Protein AF-A0A3C0ZEY5-F1 (afdb_monomer)

Structure (mmCIF, N/CA/C/O backbone):
data_AF-A0A3C0ZEY5-F1
#
_entry.id   AF-A0A3C0ZEY5-F1
#
loop_
_atom_site.group_PDB
_atom_site.id
_atom_site.type_symbol
_atom_site.label_atom_id
_atom_site.label_alt_id
_atom_site.label_comp_id
_atom_site.label_asym_id
_atom_site.label_entity_id
_atom_site.label_seq_id
_atom_site.pdbx_PDB_ins_code
_atom_site.Cartn_x
_atom_site.Cartn_y
_atom_site.Cartn_z
_atom_site.occupancy
_atom_site.B_iso_or_equiv
_atom_site.auth_seq_id
_atom_site.auth_comp_id
_atom_site.auth_asym_id
_atom_site.auth_atom_id
_atom_site.pdbx_PDB_model_num
ATOM 1 N N . PRO A 1 1 ? 12.494 0.127 -16.668 1.00 53.09 1 PRO A N 1
ATOM 2 C CA . PRO A 1 1 ? 13.917 -0.065 -16.292 1.00 53.09 1 PRO A CA 1
ATOM 3 C C . PRO A 1 1 ? 14.146 -1.537 -15.921 1.00 53.09 1 PRO A C 1
ATOM 5 O O . PRO A 1 1 ? 13.157 -2.229 -15.686 1.00 53.09 1 PRO A O 1
ATOM 8 N N . PRO A 1 2 ? 15.383 -2.062 -15.876 1.00 63.56 2 PRO A N 1
ATOM 9 C CA . PRO A 1 2 ? 15.602 -3.355 -15.232 1.00 63.56 2 PRO A CA 1
ATOM 10 C C . PRO A 1 2 ? 15.199 -3.274 -13.747 1.00 63.56 2 PRO A C 1
ATOM 12 O O . PRO A 1 2 ? 15.226 -2.191 -13.158 1.00 63.56 2 PRO A O 1
ATOM 15 N N . ALA A 1 3 ? 14.806 -4.405 -13.155 1.00 68.56 3 ALA A N 1
ATOM 16 C CA . ALA A 1 3 ? 14.602 -4.508 -11.708 1.00 68.56 3 ALA A CA 1
ATOM 17 C C . ALA A 1 3 ? 15.863 -4.053 -10.953 1.00 68.56 3 ALA A C 1
ATOM 19 O O . ALA A 1 3 ? 16.978 -4.216 -11.462 1.00 68.56 3 ALA A O 1
ATOM 20 N N . LEU A 1 4 ? 15.698 -3.497 -9.749 1.00 69.12 4 LEU A N 1
ATOM 21 C CA . LEU A 1 4 ? 16.849 -3.095 -8.940 1.00 69.12 4 LEU A CA 1
ATOM 22 C C . LEU A 1 4 ? 17.756 -4.304 -8.638 1.00 69.12 4 LEU A C 1
ATOM 24 O O . LEU A 1 4 ? 17.238 -5.411 -8.439 1.00 69.12 4 LEU A O 1
ATOM 28 N N . PRO A 1 5 ? 19.092 -4.113 -8.577 1.00 72.31 5 PRO A N 1
ATOM 29 C CA . PRO A 1 5 ? 20.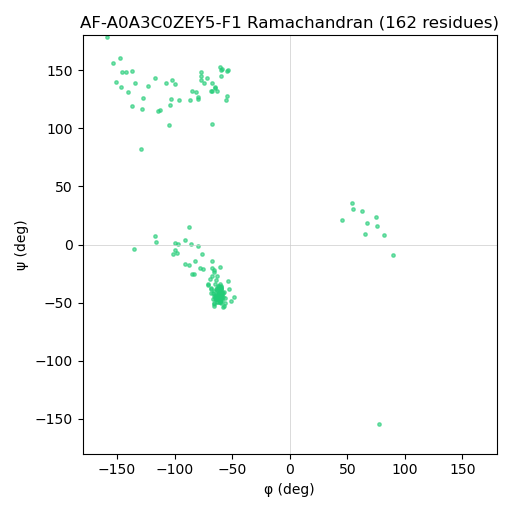018 -5.145 -8.115 1.00 72.31 5 PRO A CA 1
ATOM 30 C C . PRO A 1 5 ? 19.612 -5.674 -6.737 1.00 72.31 5 PRO A C 1
ATOM 32 O O . PRO A 1 5 ? 19.090 -4.905 -5.934 1.00 72.31 5 PRO A O 1
ATOM 35 N N . ALA A 1 6 ? 19.908 -6.944 -6.435 1.00 72.62 6 ALA A N 1
ATOM 36 C CA . ALA A 1 6 ? 19.476 -7.612 -5.199 1.00 72.62 6 ALA A CA 1
ATOM 37 C C . ALA A 1 6 ? 19.737 -6.781 -3.928 1.00 72.62 6 ALA A C 1
ATOM 39 O O . ALA A 1 6 ? 18.827 -6.586 -3.135 1.00 72.62 6 ALA A O 1
ATOM 40 N N . ALA A 1 7 ? 20.928 -6.182 -3.809 1.00 70.69 7 ALA A N 1
ATOM 41 C CA . ALA A 1 7 ? 21.314 -5.357 -2.660 1.00 70.69 7 ALA A CA 1
ATOM 42 C C . ALA A 1 7 ? 20.424 -4.116 -2.421 1.00 70.69 7 ALA A C 1
ATOM 44 O O . ALA A 1 7 ? 20.446 -3.546 -1.332 1.00 70.69 7 ALA A O 1
ATOM 45 N N . LEU A 1 8 ? 19.670 -3.675 -3.431 1.00 72.12 8 LEU A N 1
ATOM 46 C CA . LEU A 1 8 ? 18.767 -2.523 -3.384 1.00 72.12 8 LEU A CA 1
ATOM 47 C C . LEU A 1 8 ? 17.298 -2.918 -3.602 1.00 72.12 8 LEU A C 1
ATOM 49 O O . LEU A 1 8 ? 16.461 -2.033 -3.747 1.00 72.12 8 LEU A O 1
ATOM 53 N N . ASN A 1 9 ? 16.987 -4.215 -3.661 1.00 79.38 9 ASN A N 1
ATOM 54 C CA . ASN A 1 9 ? 15.664 -4.725 -4.001 1.00 79.38 9 ASN A CA 1
ATOM 55 C C . ASN A 1 9 ? 14.959 -5.232 -2.735 1.00 79.38 9 ASN A C 1
ATOM 57 O O . ASN A 1 9 ? 15.263 -6.312 -2.222 1.00 79.38 9 ASN A O 1
ATOM 61 N N . GLY A 1 10 ? 14.023 -4.437 -2.219 1.00 83.19 10 GLY A N 1
ATOM 62 C CA . GLY A 1 10 ? 13.271 -4.742 -1.005 1.00 83.19 10 GLY A CA 1
ATOM 63 C C . GLY A 1 10 ? 12.477 -6.042 -1.113 1.00 83.19 10 GLY A C 1
ATOM 64 O O . GLY A 1 10 ? 12.462 -6.816 -0.158 1.00 83.19 10 GLY A O 1
ATOM 65 N N . LEU A 1 11 ? 11.899 -6.337 -2.282 1.00 86.50 11 LEU A N 1
ATOM 66 C CA . LEU A 1 11 ? 11.182 -7.597 -2.515 1.00 86.50 11 LEU A CA 1
ATOM 67 C C . LEU A 1 11 ? 12.088 -8.835 -2.454 1.00 86.50 11 LEU A C 1
ATOM 69 O O . LEU A 1 11 ? 11.635 -9.880 -1.989 1.00 86.50 11 LEU A O 1
ATOM 73 N N . VAL A 1 12 ? 13.352 -8.737 -2.884 1.00 88.19 12 VAL A N 1
ATOM 74 C CA . VAL A 1 12 ? 14.318 -9.846 -2.757 1.00 88.19 12 VAL A CA 1
ATOM 75 C C . VAL A 1 12 ? 14.612 -10.120 -1.286 1.00 88.19 12 VAL A C 1
ATOM 77 O O . VAL A 1 12 ? 14.450 -11.252 -0.838 1.00 88.19 12 VAL A O 1
ATOM 80 N N . HIS A 1 13 ? 14.958 -9.088 -0.513 1.00 88.50 13 HIS A N 1
ATOM 81 C CA . HIS A 1 13 ? 15.218 -9.243 0.921 1.00 88.50 13 HIS A CA 1
ATOM 82 C C . HIS A 1 13 ? 13.975 -9.718 1.691 1.00 88.50 13 HIS A C 1
ATOM 84 O O . HIS A 1 13 ? 14.084 -10.501 2.635 1.00 88.50 13 HIS A O 1
ATOM 90 N N . LEU A 1 14 ? 12.782 -9.270 1.285 1.00 91.19 14 LEU A N 1
ATOM 91 C CA . LEU A 1 14 ? 11.518 -9.723 1.859 1.00 91.19 14 LEU A CA 1
ATOM 92 C C . LEU A 1 14 ? 11.287 -11.216 1.601 1.00 91.19 14 LEU A C 1
ATOM 94 O O . LEU A 1 14 ? 10.895 -11.939 2.515 1.00 91.19 14 LEU A O 1
ATOM 98 N N . ASP A 1 15 ? 11.535 -11.689 0.379 1.00 93.12 15 ASP A N 1
ATOM 99 C CA . ASP A 1 15 ? 11.382 -13.104 0.041 1.00 93.12 15 ASP A CA 1
ATOM 100 C C . ASP A 1 15 ? 12.431 -13.978 0.744 1.00 93.12 15 ASP A C 1
ATOM 102 O O . ASP A 1 15 ? 12.099 -15.052 1.237 1.00 93.12 15 ASP A O 1
ATOM 106 N N . GLU A 1 16 ? 13.673 -13.504 0.876 1.00 91.69 16 GLU A N 1
ATOM 107 C CA . GLU A 1 16 ? 14.716 -14.177 1.662 1.00 91.69 16 GLU A CA 1
ATOM 108 C C . GLU A 1 16 ? 14.318 -14.320 3.135 1.00 91.69 16 GLU A C 1
ATOM 110 O O . GLU A 1 16 ? 14.418 -15.415 3.698 1.00 91.69 16 GLU A O 1
ATOM 115 N N . ALA A 1 17 ? 13.797 -13.249 3.744 1.00 90.38 17 ALA A N 1
ATOM 116 C CA . ALA A 1 17 ? 13.270 -13.287 5.106 1.00 90.38 17 ALA A CA 1
ATOM 117 C C . ALA A 1 17 ? 12.107 -14.284 5.236 1.00 90.38 17 ALA A C 1
ATOM 119 O O . ALA A 1 17 ? 11.980 -14.957 6.255 1.00 90.38 17 ALA A O 1
ATOM 120 N N . LEU A 1 18 ? 11.296 -14.424 4.184 1.00 92.38 18 LEU A N 1
ATOM 121 C CA . LEU A 1 18 ? 10.199 -15.389 4.074 1.00 92.38 18 LEU A CA 1
ATOM 122 C C . LEU A 1 18 ? 10.634 -16.758 3.526 1.00 92.38 18 LEU A C 1
ATOM 124 O O . LEU A 1 18 ? 9.780 -17.555 3.134 1.00 92.38 18 LEU A O 1
ATOM 128 N N . HIS A 1 19 ? 11.935 -17.054 3.491 1.00 91.81 19 HIS A N 1
ATOM 129 C CA . HIS A 1 19 ? 12.489 -18.335 3.042 1.00 91.81 19 HIS A CA 1
ATOM 130 C C . HIS A 1 19 ? 12.034 -18.765 1.632 1.00 91.81 19 HIS A C 1
ATOM 132 O O . HIS A 1 19 ? 11.828 -19.949 1.372 1.00 91.81 19 HIS A O 1
ATOM 138 N N . GLY A 1 20 ? 11.870 -17.811 0.711 1.00 93.75 20 GLY A N 1
ATOM 139 C CA . GLY A 1 20 ? 11.480 -18.058 -0.681 1.00 93.75 20 GLY A CA 1
ATOM 140 C C . GLY A 1 20 ? 9.976 -18.258 -0.906 1.00 93.75 20 GLY A C 1
ATOM 141 O O . GLY A 1 20 ? 9.563 -18.626 -2.011 1.00 93.75 20 GLY A O 1
ATOM 142 N N . THR A 1 21 ? 9.148 -18.033 0.120 1.00 93.94 21 THR A N 1
ATOM 143 C CA . THR A 1 21 ? 7.695 -18.260 0.060 1.00 93.94 21 THR A CA 1
ATOM 144 C C . THR A 1 21 ? 7.010 -17.415 -1.021 1.00 93.94 21 THR A C 1
ATOM 146 O O . THR A 1 21 ? 6.106 -17.908 -1.696 1.00 93.94 21 THR A O 1
ATOM 149 N N . LEU A 1 22 ? 7.417 -16.157 -1.235 1.00 93.81 22 LEU A N 1
ATOM 150 C CA . LEU A 1 22 ? 6.814 -15.306 -2.270 1.00 93.81 22 LEU A CA 1
ATOM 151 C C . LEU A 1 22 ? 7.129 -15.850 -3.663 1.00 93.81 22 LEU A C 1
ATOM 153 O O . LEU A 1 22 ? 6.247 -15.927 -4.525 1.00 93.81 22 LEU A O 1
ATOM 157 N N . THR A 1 23 ? 8.373 -16.288 -3.874 1.00 94.00 23 THR A N 1
ATOM 158 C CA . THR A 1 23 ? 8.770 -16.964 -5.112 1.00 94.00 23 THR A CA 1
ATOM 159 C C . THR A 1 23 ? 7.975 -18.252 -5.329 1.00 94.00 23 THR A C 1
ATOM 161 O O . THR A 1 23 ? 7.532 -18.507 -6.452 1.00 94.00 23 THR A O 1
ATOM 164 N N . GLU A 1 24 ? 7.763 -19.063 -4.291 1.00 95.62 24 GLU A N 1
ATOM 165 C CA . GLU A 1 24 ? 6.993 -20.307 -4.386 1.00 95.62 24 GLU A CA 1
ATOM 166 C C . GLU A 1 24 ? 5.516 -20.053 -4.716 1.00 95.62 24 GLU A C 1
ATOM 168 O O . GLU A 1 24 ? 4.979 -20.657 -5.650 1.00 95.62 24 GLU A O 1
ATOM 173 N N . ILE A 1 25 ? 4.871 -19.111 -4.024 1.00 95.56 25 ILE A N 1
ATOM 174 C CA . ILE A 1 25 ? 3.478 -18.713 -4.277 1.00 95.56 25 ILE A CA 1
ATOM 175 C C . ILE A 1 25 ? 3.303 -18.247 -5.732 1.00 95.56 25 ILE A C 1
ATOM 177 O O . ILE A 1 25 ? 2.330 -18.629 -6.391 1.00 95.56 25 ILE A O 1
ATOM 181 N N . ARG A 1 26 ? 4.266 -17.482 -6.267 1.00 93.31 26 ARG A N 1
ATOM 182 C CA . ARG A 1 26 ? 4.267 -17.060 -7.675 1.00 93.31 26 ARG A CA 1
ATOM 183 C C . ARG A 1 26 ? 4.447 -18.244 -8.627 1.00 93.31 26 ARG A C 1
ATOM 185 O O . ARG A 1 26 ? 3.672 -18.398 -9.567 1.00 93.31 26 ARG A O 1
ATOM 192 N N . LYS A 1 27 ? 5.458 -19.094 -8.400 1.00 95.62 27 LYS A N 1
ATOM 193 C CA . LYS A 1 27 ? 5.774 -20.253 -9.265 1.00 95.62 27 LYS A CA 1
ATOM 194 C C . LYS A 1 27 ? 4.633 -21.266 -9.332 1.00 95.62 27 LYS A C 1
ATOM 196 O O . LYS A 1 27 ? 4.404 -21.858 -10.381 1.00 95.62 27 LYS A O 1
ATOM 201 N N . THR A 1 28 ? 3.918 -21.451 -8.228 1.00 96.50 28 THR A N 1
ATOM 202 C CA . THR A 1 28 ? 2.784 -22.380 -8.123 1.00 96.50 28 THR A CA 1
ATOM 203 C C . THR A 1 28 ? 1.454 -21.763 -8.573 1.00 96.50 28 THR A C 1
ATOM 205 O O . THR A 1 28 ? 0.421 -22.433 -8.530 1.00 96.50 28 THR A O 1
ATOM 208 N N . GLY A 1 29 ? 1.456 -20.497 -9.011 1.00 95.19 29 GLY A N 1
ATOM 209 C CA . GLY A 1 29 ? 0.270 -19.793 -9.502 1.00 95.19 29 GLY A CA 1
ATOM 210 C C . GLY A 1 29 ? -0.786 -19.514 -8.430 1.00 95.19 29 GLY A C 1
ATOM 211 O O . GLY A 1 29 ? -1.942 -19.270 -8.775 1.00 95.19 29 GLY A O 1
ATOM 212 N N . LYS A 1 30 ? -0.410 -19.572 -7.143 1.00 96.69 30 LYS A N 1
ATOM 213 C CA . LYS A 1 30 ? -1.290 -19.268 -5.999 1.00 96.69 30 LYS A CA 1
ATOM 214 C C . LYS A 1 30 ? -1.527 -17.772 -5.826 1.00 96.69 30 LYS A C 1
ATOM 216 O O . LYS A 1 30 ? -2.522 -17.393 -5.222 1.00 96.69 30 LYS A O 1
ATOM 221 N N . PHE A 1 31 ? -0.639 -16.960 -6.386 1.00 96.75 31 PHE A N 1
ATOM 222 C CA . PHE A 1 31 ? -0.833 -15.534 -6.589 1.00 96.75 31 PHE A CA 1
ATOM 223 C C . PHE A 1 31 ? -0.321 -15.179 -7.980 1.00 96.75 31 PHE A C 1
ATOM 225 O O . PHE A 1 31 ? 0.853 -15.414 -8.286 1.00 96.75 31 PHE A O 1
ATOM 232 N N . LYS A 1 32 ? -1.200 -14.668 -8.843 1.00 94.75 32 LYS A N 1
ATOM 233 C CA . LYS A 1 32 ? -0.850 -14.360 -10.241 1.00 94.75 32 LYS A CA 1
ATOM 234 C C . LYS A 1 32 ? -0.355 -12.927 -10.414 1.00 94.75 32 LYS A C 1
ATOM 236 O O . LYS A 1 32 ? 0.285 -12.630 -11.419 1.00 94.75 32 LYS A O 1
ATOM 241 N N . GLY A 1 33 ? -0.623 -12.065 -9.436 1.00 94.56 33 GLY A N 1
ATOM 242 C CA . GLY A 1 33 ? -0.295 -10.646 -9.483 1.00 94.56 33 GLY A CA 1
ATOM 243 C C . GLY A 1 33 ? -1.228 -9.857 -10.398 1.00 94.56 33 GLY A C 1
ATOM 244 O O . GLY A 1 33 ? -0.829 -8.806 -10.893 1.00 94.56 33 GLY A O 1
ATOM 245 N N . HIS A 1 34 ? -2.451 -10.344 -10.647 1.00 96.62 34 HIS A N 1
ATOM 246 C CA . HIS A 1 34 ? -3.456 -9.567 -11.374 1.00 96.62 34 HIS A CA 1
ATOM 247 C C . HIS A 1 34 ? -3.737 -8.251 -10.639 1.00 96.62 34 HIS A C 1
ATOM 249 O O . HIS A 1 34 ? -3.599 -8.177 -9.419 1.00 96.62 34 HIS A O 1
ATOM 255 N N . ALA A 1 35 ? -4.128 -7.207 -11.372 1.00 96.12 35 ALA A N 1
ATOM 256 C CA . ALA A 1 35 ? -4.413 -5.914 -10.761 1.00 96.12 35 ALA A CA 1
ATOM 257 C C . ALA A 1 35 ? -5.456 -6.071 -9.642 1.00 96.12 35 ALA A C 1
ATOM 259 O O . ALA A 1 35 ? -6.515 -6.662 -9.856 1.00 96.12 35 ALA A O 1
ATOM 260 N N . LEU A 1 36 ? -5.122 -5.556 -8.457 1.00 97.44 36 LEU A N 1
ATOM 261 C CA . LEU A 1 36 ? -5.923 -5.599 -7.230 1.00 97.44 36 LEU A CA 1
ATOM 262 C C . LEU A 1 36 ? -6.158 -7.005 -6.639 1.00 97.44 36 LEU A C 1
ATOM 264 O O . LEU A 1 36 ? -6.930 -7.141 -5.691 1.00 97.44 36 LEU A O 1
ATOM 268 N N . GLU A 1 37 ? -5.487 -8.050 -7.138 1.00 98.12 37 GLU A N 1
ATOM 269 C CA . GLU A 1 37 ? -5.475 -9.375 -6.499 1.00 98.12 37 GLU A CA 1
ATOM 270 C C . GLU A 1 37 ? -4.823 -9.268 -5.119 1.00 98.12 37 GLU A C 1
ATOM 272 O O . GLU A 1 37 ? -3.743 -8.696 -5.000 1.00 98.12 37 GLU A O 1
ATOM 277 N N . THR A 1 38 ? -5.441 -9.829 -4.080 1.00 98.12 38 THR A N 1
ATOM 278 C CA . THR A 1 38 ? -4.905 -9.769 -2.716 1.00 98.12 38 THR A CA 1
ATOM 279 C C . THR A 1 38 ? -4.574 -11.149 -2.169 1.00 98.12 38 THR A C 1
ATOM 281 O O . THR A 1 38 ? -5.287 -12.126 -2.398 1.00 98.12 38 THR A O 1
ATOM 284 N N . ILE A 1 39 ? -3.491 -11.229 -1.397 1.00 97.19 39 ILE A N 1
ATOM 285 C CA . ILE A 1 39 ? -3.223 -12.369 -0.518 1.00 97.19 39 ILE A CA 1
ATOM 286 C C . ILE A 1 39 ? -2.629 -11.871 0.796 1.00 97.19 39 ILE A C 1
ATOM 288 O O . ILE A 1 39 ? -1.700 -11.063 0.819 1.00 97.19 39 ILE A O 1
ATOM 292 N N . LEU A 1 40 ? -3.187 -12.350 1.904 1.00 97.06 40 LEU A N 1
ATOM 293 C CA . LEU A 1 40 ? -2.744 -12.012 3.249 1.00 97.06 40 LEU A CA 1
ATOM 294 C C . LEU A 1 40 ? -1.942 -13.175 3.828 1.00 97.06 40 LEU A C 1
ATOM 296 O O . LEU A 1 40 ? -2.459 -14.277 4.006 1.00 97.06 40 LEU A O 1
ATOM 300 N N . LEU A 1 41 ? -0.688 -12.910 4.164 1.00 95.00 41 LEU A N 1
ATOM 301 C CA . LEU A 1 41 ? 0.207 -13.838 4.836 1.00 95.00 41 LEU A CA 1
ATOM 302 C C . LEU A 1 41 ? 0.310 -13.456 6.315 1.00 95.00 41 LEU A C 1
ATOM 304 O O . LEU A 1 41 ? 0.366 -12.278 6.669 1.00 95.00 41 LEU A O 1
ATOM 308 N N . ALA A 1 42 ? 0.366 -14.456 7.188 1.00 93.56 42 ALA A N 1
ATOM 309 C CA . ALA A 1 42 ? 0.592 -14.277 8.620 1.00 93.56 42 ALA A CA 1
ATOM 310 C C . ALA A 1 42 ? 1.728 -15.212 9.060 1.00 93.56 42 ALA A C 1
ATOM 312 O O . ALA A 1 42 ? 1.451 -16.319 9.527 1.00 93.56 42 ALA A O 1
ATOM 313 N N . PRO A 1 43 ? 3.001 -14.815 8.858 1.00 87.81 43 PRO A N 1
ATOM 314 C CA . PRO A 1 43 ? 4.140 -15.643 9.235 1.00 87.81 43 PRO A CA 1
ATOM 315 C C . PRO A 1 43 ? 4.069 -16.013 10.720 1.00 87.81 43 PRO A C 1
ATOM 317 O O . PRO A 1 43 ? 3.962 -15.148 11.588 1.00 87.81 43 PRO A O 1
ATOM 320 N N . SER A 1 44 ? 4.093 -17.312 11.013 1.00 82.44 44 SER A N 1
ATOM 321 C CA . SER A 1 44 ? 3.982 -17.847 12.377 1.00 82.44 44 SER A CA 1
ATOM 322 C C . SER A 1 44 ? 5.333 -17.947 13.090 1.00 82.44 44 SER A C 1
ATOM 324 O O . SER A 1 44 ? 5.384 -18.038 14.318 1.00 82.44 44 SER A O 1
ATOM 326 N N . GLN A 1 45 ? 6.432 -17.912 12.334 1.00 81.62 45 GLN A N 1
ATOM 327 C CA . GLN A 1 45 ? 7.790 -17.967 12.859 1.00 81.62 45 GLN A CA 1
ATOM 328 C C . GLN A 1 45 ? 8.214 -16.593 13.393 1.00 81.62 45 GLN A C 1
ATOM 330 O O . GLN A 1 45 ? 8.109 -15.566 12.720 1.00 81.62 45 GLN A O 1
ATOM 335 N N . LYS A 1 46 ? 8.685 -16.563 14.645 1.00 75.06 46 LYS A N 1
ATOM 336 C CA . LYS A 1 46 ? 9.209 -15.337 15.258 1.00 75.06 46 LYS A CA 1
ATOM 337 C C . LYS A 1 46 ? 10.506 -14.923 14.561 1.00 75.06 46 LYS A C 1
ATOM 339 O O . LYS A 1 46 ? 11.358 -15.764 14.311 1.00 75.06 46 LYS A O 1
ATOM 344 N N . GLY A 1 47 ? 10.672 -13.622 14.331 1.00 74.88 47 GLY A N 1
ATOM 345 C CA . GLY A 1 47 ? 11.887 -13.054 13.734 1.00 74.88 47 GLY A CA 1
ATOM 346 C C . GLY A 1 47 ? 11.874 -12.970 12.206 1.00 74.88 47 GLY A C 1
ATOM 347 O O . GLY A 1 47 ? 12.737 -12.301 11.656 1.00 74.88 47 GLY A O 1
ATOM 348 N N . THR A 1 48 ? 10.879 -13.563 11.537 1.00 82.88 48 THR A N 1
ATOM 349 C CA . THR A 1 48 ? 10.695 -13.474 10.080 1.00 82.88 48 THR A CA 1
ATOM 350 C C . THR A 1 48 ? 10.371 -12.048 9.632 1.00 82.88 48 THR A C 1
ATOM 352 O O . THR A 1 48 ? 11.056 -11.488 8.785 1.00 82.88 48 THR A O 1
ATOM 355 N N . LEU A 1 49 ? 9.348 -11.431 10.231 1.00 85.88 49 LEU A N 1
ATOM 356 C CA . LEU A 1 49 ? 8.982 -10.031 10.012 1.00 85.88 49 LEU A CA 1
ATOM 357 C C . LEU A 1 49 ? 8.643 -9.367 11.345 1.00 85.88 49 LEU A C 1
ATOM 359 O O . LEU A 1 49 ? 8.117 -10.004 12.260 1.00 85.88 49 LEU A O 1
ATOM 363 N N . ALA A 1 50 ? 8.910 -8.064 11.445 1.00 86.31 50 ALA A N 1
ATOM 364 C CA . ALA A 1 50 ? 8.433 -7.259 12.569 1.00 86.31 50 ALA A CA 1
ATOM 365 C C . ALA A 1 50 ? 6.902 -7.083 12.532 1.00 86.31 50 ALA A C 1
ATOM 367 O O . ALA A 1 50 ? 6.259 -6.954 13.576 1.00 86.31 50 ALA A O 1
ATOM 368 N N . SER A 1 51 ? 6.305 -7.092 11.335 1.00 89.31 51 SER A N 1
ATOM 369 C CA . SER A 1 51 ? 4.855 -7.090 11.163 1.00 89.31 51 SER A CA 1
ATOM 370 C C . SER A 1 51 ? 4.266 -8.478 11.436 1.00 89.31 51 SER A C 1
ATOM 372 O O . SER A 1 51 ? 4.846 -9.510 11.114 1.00 89.31 51 SER A O 1
ATOM 374 N N . LYS A 1 52 ? 3.060 -8.510 12.015 1.00 91.38 52 LYS A N 1
ATOM 375 C CA . LYS A 1 52 ? 2.324 -9.766 12.274 1.00 91.38 52 LYS A CA 1
ATOM 376 C C . LYS A 1 52 ? 1.647 -10.336 11.026 1.00 91.38 52 LYS A C 1
ATOM 378 O O . LYS A 1 52 ? 1.226 -11.488 11.024 1.00 91.38 52 LYS A O 1
ATOM 383 N N . LYS A 1 53 ? 1.435 -9.487 10.022 1.00 95.19 53 LYS A N 1
ATOM 384 C CA . LYS A 1 53 ? 0.747 -9.800 8.774 1.00 95.19 53 LYS A CA 1
ATOM 385 C C . LYS A 1 53 ? 1.440 -9.067 7.629 1.00 95.19 53 LYS A C 1
ATOM 387 O O . LYS A 1 53 ? 1.953 -7.966 7.831 1.00 95.19 53 LYS A O 1
ATOM 392 N N . LEU A 1 54 ? 1.414 -9.670 6.450 1.00 95.94 54 LEU A N 1
ATOM 393 C CA . LEU A 1 54 ? 1.892 -9.107 5.195 1.00 95.94 54 LEU A CA 1
ATOM 394 C C . LEU A 1 54 ? 0.775 -9.248 4.164 1.00 95.94 54 LEU A C 1
ATOM 396 O O . LEU A 1 54 ? 0.370 -10.362 3.844 1.00 95.94 54 LEU A O 1
ATOM 400 N N . LEU A 1 55 ? 0.267 -8.125 3.670 1.00 97.62 55 LEU A N 1
ATOM 401 C CA . LEU A 1 55 ? -0.687 -8.095 2.570 1.00 97.62 55 LEU A CA 1
ATOM 402 C C . LEU A 1 55 ? 0.085 -7.850 1.274 1.00 97.62 55 LEU A C 1
ATOM 404 O O . LEU A 1 55 ? 0.792 -6.851 1.172 1.00 97.62 55 LEU A O 1
ATOM 408 N N . LEU A 1 56 ? -0.070 -8.739 0.299 1.00 96.75 56 LEU A N 1
ATOM 409 C CA . LEU A 1 56 ? 0.390 -8.511 -1.068 1.00 96.75 56 LEU A CA 1
ATOM 410 C C . LEU A 1 56 ? -0.800 -8.073 -1.913 1.00 96.75 56 LEU A C 1
ATOM 412 O O . LEU A 1 56 ? -1.888 -8.641 -1.786 1.00 96.75 56 LEU A O 1
ATOM 416 N N . ILE A 1 57 ? -0.573 -7.088 -2.778 1.00 97.75 57 ILE A N 1
ATOM 417 C CA . ILE A 1 57 ? -1.568 -6.587 -3.724 1.00 97.75 57 ILE A CA 1
ATOM 418 C C . ILE A 1 57 ? -0.948 -6.606 -5.116 1.00 97.75 57 ILE A C 1
ATOM 420 O O . ILE A 1 57 ? 0.147 -6.087 -5.327 1.00 97.75 57 ILE A O 1
ATOM 424 N N . GLY A 1 58 ? -1.625 -7.245 -6.062 1.00 96.44 58 GLY A N 1
ATOM 425 C CA . GLY A 1 58 ? -1.164 -7.360 -7.432 1.00 96.44 58 GLY A CA 1
ATOM 426 C C . GLY A 1 58 ? -1.336 -6.039 -8.171 1.00 96.44 58 GLY A C 1
ATOM 427 O O . GLY A 1 58 ? -2.351 -5.356 -8.036 1.00 96.44 58 GLY A O 1
ATOM 428 N N . LEU A 1 59 ? -0.336 -5.679 -8.971 1.00 95.94 59 LEU A N 1
ATOM 429 C CA . LEU A 1 59 ? -0.339 -4.456 -9.780 1.00 95.94 59 LEU A CA 1
ATOM 430 C C . LEU A 1 59 ? -0.707 -4.723 -11.245 1.00 95.94 59 LEU A C 1
ATOM 432 O O . LEU A 1 59 ? -0.738 -3.803 -12.055 1.00 95.94 59 LEU A O 1
ATOM 436 N N . GLY A 1 60 ? -0.995 -5.977 -11.597 1.00 94.00 60 GLY A N 1
ATOM 437 C CA . GLY A 1 60 ? -1.229 -6.381 -12.973 1.00 94.00 60 GLY A CA 1
ATOM 438 C C . GLY A 1 60 ? 0.070 -6.529 -13.756 1.00 94.00 60 GLY A C 1
ATOM 439 O O . GLY A 1 60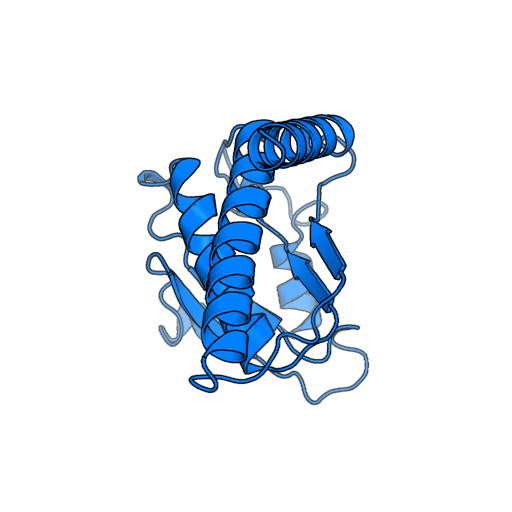 ? 1.134 -6.832 -13.209 1.00 94.00 60 GLY A O 1
ATOM 440 N N . LYS A 1 61 ? -0.032 -6.363 -15.073 1.00 91.44 61 LYS A N 1
ATOM 441 C CA . LYS A 1 61 ? 1.122 -6.457 -15.962 1.00 91.44 61 LYS A CA 1
ATOM 442 C C . LYS A 1 61 ? 1.951 -5.184 -15.871 1.00 91.44 61 LYS A C 1
ATOM 444 O O . LYS A 1 61 ? 1.412 -4.083 -15.804 1.00 91.44 61 LYS A O 1
ATOM 449 N N . ARG A 1 62 ? 3.274 -5.340 -15.907 1.00 89.00 62 ARG A N 1
ATOM 450 C CA . ARG A 1 62 ? 4.230 -4.232 -15.779 1.00 89.00 62 ARG A CA 1
ATOM 451 C C . ARG A 1 62 ? 4.004 -3.166 -16.854 1.00 89.00 62 ARG A C 1
ATOM 453 O O . ARG A 1 62 ? 4.095 -1.980 -16.566 1.00 89.00 62 ARG A O 1
ATOM 460 N N . GLU A 1 63 ? 3.744 -3.607 -18.077 1.00 88.81 63 GLU A N 1
ATOM 461 C CA . GLU A 1 63 ? 3.530 -2.776 -19.261 1.00 88.81 63 GLU A CA 1
ATOM 462 C C . GLU A 1 63 ? 2.238 -1.947 -19.219 1.00 88.81 63 GLU A C 1
ATOM 464 O O . GLU A 1 63 ? 2.166 -0.924 -19.893 1.00 88.81 63 GLU A O 1
ATOM 469 N N . ASP A 1 64 ? 1.267 -2.339 -18.390 1.00 90.81 64 ASP A N 1
ATOM 470 C CA . ASP A 1 64 ? -0.027 -1.658 -18.250 1.00 90.81 64 ASP A CA 1
ATOM 471 C C . ASP A 1 64 ? -0.047 -0.689 -17.048 1.00 90.81 64 ASP A C 1
ATOM 473 O O . ASP A 1 64 ? -1.068 -0.056 -16.746 1.00 90.81 64 ASP A O 1
ATOM 477 N N . PHE A 1 65 ? 1.073 -0.579 -16.322 1.00 93.19 65 PHE A N 1
ATOM 478 C CA . PHE A 1 65 ? 1.152 0.254 -15.130 1.00 93.19 65 PHE A CA 1
ATOM 479 C C . PHE A 1 65 ? 0.969 1.740 -15.459 1.00 93.19 65 PHE A C 1
ATOM 481 O O . PHE A 1 65 ? 1.597 2.294 -16.360 1.00 93.19 65 PHE A O 1
ATOM 488 N N . HIS A 1 66 ? 0.162 2.406 -14.639 1.00 93.31 66 HIS A N 1
ATOM 489 C CA . HIS A 1 66 ? -0.042 3.848 -14.646 1.00 93.31 66 HIS A CA 1
ATOM 490 C C . HIS A 1 66 ? -0.260 4.328 -13.206 1.00 93.31 66 HIS A C 1
ATOM 492 O O . HIS A 1 66 ? -0.788 3.597 -12.371 1.00 93.31 66 HIS A O 1
ATOM 498 N N . ALA A 1 67 ? 0.155 5.558 -12.892 1.00 94.38 67 ALA A N 1
ATOM 499 C CA . ALA A 1 67 ? 0.195 6.035 -11.508 1.00 94.38 67 ALA A CA 1
ATOM 500 C C . ALA A 1 67 ? -1.188 6.111 -10.827 1.00 94.38 67 ALA A C 1
ATOM 502 O O . ALA A 1 67 ? -1.257 5.963 -9.608 1.00 94.38 67 ALA A O 1
ATOM 503 N N . GLU A 1 68 ? -2.279 6.295 -11.581 1.00 94.69 68 GLU A N 1
ATOM 504 C CA . GLU A 1 68 ? -3.647 6.325 -11.026 1.00 94.69 68 GLU A CA 1
ATOM 505 C C . GLU A 1 68 ? -4.066 4.993 -10.400 1.00 94.69 68 GLU A C 1
ATOM 507 O O . GLU A 1 68 ? -4.759 4.998 -9.385 1.00 94.69 68 GLU A O 1
ATOM 512 N N . LEU A 1 69 ? -3.556 3.859 -10.904 1.00 96.56 69 LEU A N 1
ATOM 513 C CA . LEU A 1 69 ? -3.795 2.538 -10.310 1.00 96.56 69 LEU A CA 1
ATOM 514 C C . LEU A 1 69 ? -3.437 2.509 -8.817 1.00 96.56 69 LEU A C 1
ATOM 516 O O . LEU A 1 69 ? -4.063 1.800 -8.032 1.00 96.56 69 LEU A O 1
ATOM 520 N N . MET A 1 70 ? -2.443 3.297 -8.396 1.00 97.69 7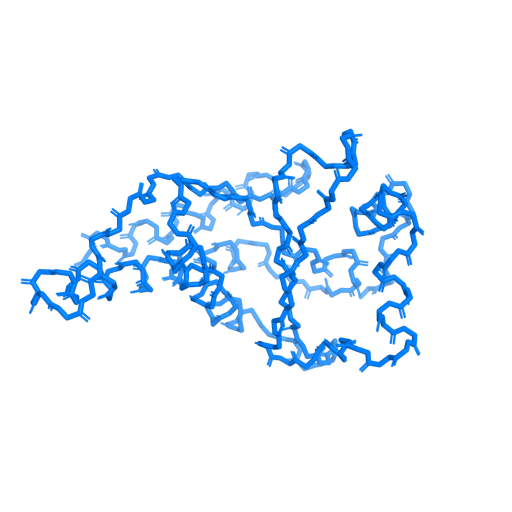0 MET A N 1
ATOM 521 C CA . MET A 1 70 ? -2.004 3.326 -7.002 1.00 97.69 70 MET A CA 1
ATOM 522 C C . MET A 1 70 ? -3.063 3.883 -6.050 1.00 97.69 70 MET A C 1
ATOM 524 O O . MET A 1 70 ? -3.039 3.539 -4.867 1.00 97.69 70 MET A O 1
ATOM 528 N N . LYS A 1 71 ? -4.022 4.672 -6.551 1.00 98.00 71 LYS A N 1
ATOM 529 C CA . LYS A 1 71 ? -5.185 5.099 -5.773 1.00 98.00 71 LYS A CA 1
ATOM 530 C C . LYS A 1 71 ? -6.078 3.908 -5.435 1.00 98.00 71 LYS A C 1
ATOM 532 O O . LYS A 1 71 ? -6.424 3.722 -4.270 1.00 98.00 71 LYS A O 1
ATOM 537 N N . ASP A 1 72 ? -6.370 3.056 -6.414 1.00 98.31 72 ASP A N 1
ATOM 538 C CA . ASP A 1 72 ? -7.187 1.855 -6.216 1.00 98.31 72 ASP A CA 1
ATOM 539 C C . ASP A 1 72 ? -6.467 0.817 -5.348 1.00 98.31 72 ASP A C 1
ATOM 541 O O . ASP A 1 7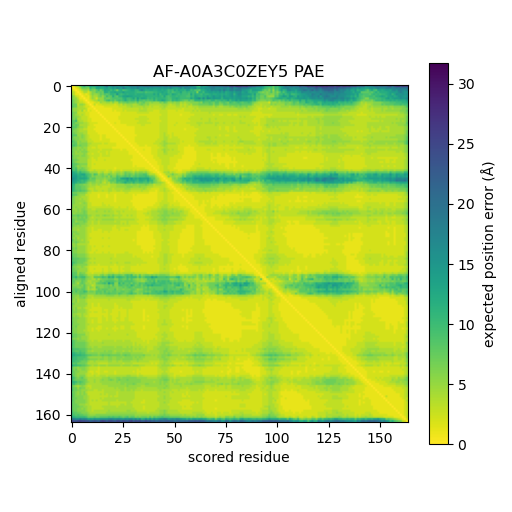2 ? -7.055 0.254 -4.424 1.00 98.31 72 ASP A O 1
ATOM 545 N N . VAL A 1 73 ? -5.165 0.612 -5.574 1.00 98.38 73 VAL A N 1
ATOM 546 C CA . VAL A 1 73 ? -4.327 -0.271 -4.743 1.00 98.38 73 VAL A CA 1
ATOM 547 C C . VAL A 1 73 ? -4.345 0.185 -3.284 1.00 98.38 73 VAL A C 1
ATOM 549 O O . VAL A 1 73 ? -4.515 -0.633 -2.379 1.00 98.38 73 VAL A O 1
ATOM 552 N N . ALA A 1 74 ? -4.206 1.487 -3.034 1.00 98.50 74 ALA A N 1
ATOM 553 C CA . ALA A 1 74 ? -4.236 2.034 -1.685 1.00 98.50 74 ALA A CA 1
ATOM 554 C C . ALA A 1 74 ? -5.633 1.995 -1.054 1.00 98.50 74 ALA A C 1
ATOM 556 O O . ALA A 1 74 ? -5.754 1.728 0.143 1.00 98.50 74 ALA A O 1
ATOM 557 N N . HIS A 1 75 ? -6.688 2.184 -1.850 1.00 98.62 75 HIS A N 1
ATOM 558 C CA . HIS A 1 75 ? -8.065 1.982 -1.407 1.00 98.62 75 HIS A CA 1
ATOM 559 C C . HIS A 1 75 ? -8.267 0.530 -0.935 1.00 98.62 75 HIS A C 1
ATOM 561 O O . HIS A 1 75 ? -8.784 0.300 0.161 1.00 98.62 75 HIS A O 1
ATOM 567 N N . VAL A 1 76 ? -7.807 -0.459 -1.712 1.00 98.69 76 VAL A N 1
ATOM 568 C CA . VAL A 1 76 ? -7.842 -1.881 -1.327 1.00 98.69 76 VAL A CA 1
ATOM 569 C C . VAL A 1 76 ? -7.024 -2.128 -0.058 1.00 98.69 76 VAL A C 1
ATOM 571 O O . VAL A 1 76 ? -7.545 -2.721 0.887 1.00 98.69 76 VAL A O 1
ATOM 574 N N . ALA A 1 77 ? -5.787 -1.626 0.012 1.00 98.56 77 ALA A N 1
ATOM 575 C CA . ALA A 1 77 ? -4.924 -1.780 1.184 1.00 98.56 77 ALA A CA 1
ATOM 576 C C . ALA A 1 77 ? -5.583 -1.247 2.464 1.00 98.56 77 ALA A C 1
ATOM 578 O O . ALA A 1 77 ? -5.598 -1.930 3.489 1.00 98.56 77 ALA A O 1
ATOM 579 N N . MET A 1 78 ? -6.178 -0.053 2.395 1.00 98.69 78 MET A N 1
ATOM 580 C CA . MET A 1 78 ? -6.887 0.546 3.520 1.00 98.69 78 MET A CA 1
ATOM 581 C C . MET A 1 78 ? -8.115 -0.277 3.918 1.00 98.69 78 MET A C 1
ATOM 583 O O . MET A 1 78 ? -8.299 -0.549 5.102 1.00 98.69 78 MET A O 1
ATOM 587 N N . ARG A 1 79 ? -8.944 -0.725 2.966 1.00 98.25 79 ARG A N 1
ATOM 588 C CA . ARG A 1 79 ? -10.114 -1.562 3.287 1.00 98.25 79 ARG A CA 1
ATOM 589 C C . ARG A 1 79 ? -9.723 -2.860 3.987 1.00 98.25 79 ARG A C 1
ATOM 591 O O . ARG A 1 79 ? -10.366 -3.238 4.965 1.00 98.25 79 ARG A O 1
ATOM 598 N N . GLU A 1 80 ? -8.667 -3.521 3.523 1.00 98.31 80 GLU A N 1
ATOM 599 C CA . GLU A 1 80 ? -8.150 -4.731 4.166 1.00 98.31 80 GLU A CA 1
ATOM 600 C C . GLU A 1 80 ? -7.598 -4.432 5.567 1.00 98.31 80 GLU A C 1
ATOM 602 O O . GLU A 1 80 ? -7.921 -5.140 6.521 1.00 98.31 80 GLU A O 1
ATOM 607 N N . ALA A 1 81 ? -6.840 -3.344 5.740 1.00 98.12 81 ALA A N 1
ATOM 608 C CA . ALA A 1 81 ? -6.348 -2.921 7.051 1.00 98.12 81 ALA A CA 1
ATOM 609 C C . ALA A 1 81 ? -7.495 -2.649 8.046 1.00 98.12 81 ALA A C 1
ATOM 611 O O . ALA A 1 81 ? -7.446 -3.097 9.196 1.00 98.12 81 ALA A O 1
ATOM 612 N N . LEU A 1 82 ? -8.551 -1.969 7.598 1.00 97.94 82 LEU A N 1
ATOM 613 C CA . LEU A 1 82 ? -9.725 -1.651 8.411 1.00 97.94 82 LEU A CA 1
ATOM 614 C C . LEU A 1 82 ? -10.502 -2.908 8.816 1.00 97.94 82 LEU A C 1
ATOM 616 O O . LEU A 1 82 ? -10.810 -3.069 9.995 1.00 97.94 82 LEU A O 1
ATOM 620 N N . ARG A 1 83 ? -10.726 -3.845 7.884 1.00 96.50 83 ARG A N 1
ATOM 621 C CA . ARG A 1 83 ? -11.337 -5.159 8.172 1.00 96.50 83 ARG A CA 1
ATOM 622 C C . ARG A 1 83 ? -10.534 -5.974 9.180 1.00 96.50 83 ARG A C 1
ATOM 624 O O . ARG A 1 83 ? -11.104 -6.688 10.000 1.00 96.50 83 ARG A O 1
ATOM 631 N N . LEU A 1 84 ? -9.208 -5.865 9.128 1.00 96.69 84 LEU A N 1
ATOM 632 C CA . LEU A 1 84 ? -8.305 -6.523 10.070 1.00 96.69 84 LEU A CA 1
ATOM 633 C C . LEU A 1 84 ? -8.255 -5.839 11.445 1.00 96.69 84 LEU A C 1
ATOM 635 O O . LEU A 1 84 ? -7.628 -6.389 12.356 1.00 96.69 84 LEU A O 1
ATOM 639 N N . GLY A 1 85 ? -8.869 -4.661 11.602 1.00 96.38 85 GLY A N 1
ATOM 640 C CA . GLY A 1 85 ? -8.895 -3.908 12.855 1.00 96.38 85 GLY A CA 1
ATOM 641 C C . GLY A 1 85 ? -7.509 -3.460 13.326 1.00 96.38 85 GLY A C 1
ATOM 642 O O . GLY A 1 85 ? -7.269 -3.373 14.533 1.00 96.38 85 GLY A O 1
ATOM 643 N N . VAL A 1 86 ? -6.563 -3.231 12.405 1.00 96.88 86 VAL A N 1
ATOM 644 C CA . VAL A 1 86 ? -5.215 -2.774 12.779 1.00 96.88 86 VAL A CA 1
ATOM 645 C C . VAL A 1 86 ? -5.214 -1.284 13.119 1.00 96.88 86 VAL A C 1
ATOM 647 O O . VAL A 1 86 ? -5.982 -0.501 12.566 1.00 96.88 86 VAL A O 1
ATOM 650 N N . LYS A 1 87 ? -4.329 -0.881 14.037 1.00 97.38 87 LYS A N 1
ATOM 651 C CA . LYS A 1 87 ? -4.135 0.535 14.394 1.00 97.38 87 LYS A CA 1
ATOM 652 C C . LYS A 1 87 ? -3.196 1.252 13.427 1.00 97.38 87 LYS A C 1
ATOM 654 O O . LYS A 1 87 ? -3.297 2.465 13.261 1.00 97.38 87 LYS A O 1
ATOM 659 N N . ASP A 1 88 ? -2.313 0.497 12.784 1.00 97.56 88 ASP A N 1
ATOM 660 C CA . ASP A 1 88 ? -1.344 1.007 11.834 1.00 97.56 88 ASP A CA 1
ATOM 661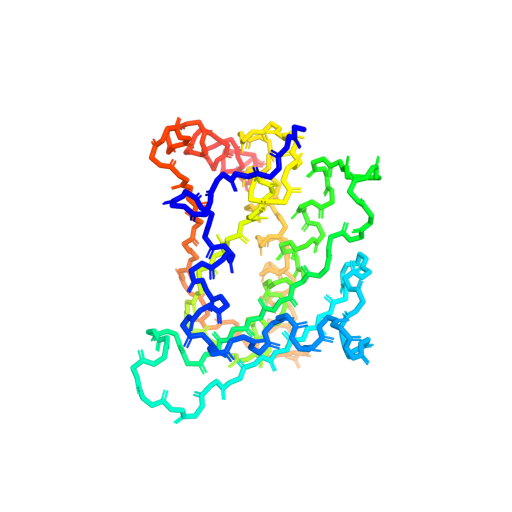 C C . ASP A 1 88 ? -0.921 -0.039 10.799 1.00 97.56 88 ASP A C 1
ATOM 663 O O . ASP A 1 88 ? -1.011 -1.245 11.039 1.00 97.56 88 ASP A O 1
ATOM 667 N N . PHE A 1 89 ? -0.456 0.438 9.644 1.00 97.88 89 PHE A N 1
ATOM 668 C CA . PHE A 1 89 ? 0.237 -0.376 8.647 1.00 97.88 89 PHE A CA 1
ATOM 669 C C . PHE A 1 89 ? 1.301 0.439 7.907 1.00 97.88 89 PHE A C 1
ATOM 671 O O . PHE A 1 89 ? 1.261 1.673 7.872 1.00 97.88 89 PHE A O 1
ATOM 678 N N . SER A 1 90 ? 2.235 -0.278 7.287 1.00 96.88 90 SER A N 1
ATOM 679 C CA . SER A 1 90 ? 3.221 0.287 6.369 1.00 96.88 90 SER A CA 1
ATOM 680 C C . SER A 1 90 ? 2.879 -0.106 4.936 1.00 96.88 90 SER A C 1
ATOM 682 O O . SER A 1 90 ? 2.502 -1.250 4.688 1.00 96.88 90 SER A O 1
ATOM 684 N N . PHE A 1 91 ? 3.017 0.832 4.003 1.00 96.62 91 PHE A N 1
ATOM 685 C CA . PHE A 1 91 ? 2.754 0.645 2.582 1.00 96.62 91 PHE A CA 1
ATOM 686 C C . PHE A 1 91 ? 4.066 0.740 1.801 1.00 96.62 91 PHE A C 1
ATOM 688 O O . PHE A 1 91 ? 4.691 1.803 1.760 1.00 96.62 91 PHE A O 1
ATOM 695 N N . ALA A 1 92 ? 4.466 -0.363 1.176 1.00 92.75 92 ALA A N 1
ATOM 696 C CA . ALA A 1 92 ? 5.577 -0.422 0.234 1.00 92.75 92 ALA A CA 1
ATOM 697 C C . ALA A 1 92 ? 4.998 -0.491 -1.185 1.00 92.75 92 ALA A C 1
ATOM 699 O O . ALA A 1 92 ? 4.143 -1.331 -1.452 1.00 92.75 92 ALA A O 1
ATOM 700 N N . SER A 1 93 ? 5.398 0.420 -2.077 1.00 84.81 93 SER A N 1
ATOM 701 C CA . SER A 1 93 ? 4.902 0.405 -3.463 1.00 84.81 93 SER A CA 1
ATOM 702 C C . SER A 1 93 ? 5.703 -0.534 -4.370 1.00 84.81 93 SER A C 1
ATOM 704 O O . SER A 1 93 ? 5.169 -0.977 -5.380 1.00 84.81 93 SER A O 1
ATOM 706 N N . ASP A 1 94 ? 6.969 -0.808 -4.029 1.00 80.19 94 ASP A N 1
ATOM 707 C CA . ASP A 1 94 ? 7.908 -1.737 -4.685 1.00 80.19 94 ASP A CA 1
ATOM 708 C C . ASP A 1 94 ? 7.968 -1.658 -6.230 1.00 80.19 94 ASP A C 1
ATOM 710 O O . ASP A 1 94 ? 8.439 -2.565 -6.917 1.00 80.19 94 ASP A O 1
ATOM 714 N N . LEU A 1 95 ? 7.538 -0.529 -6.807 1.00 81.25 95 LEU A N 1
ATOM 715 C CA . LEU A 1 95 ? 7.460 -0.314 -8.256 1.00 81.25 95 LEU A CA 1
ATOM 716 C C . LEU A 1 95 ? 8.845 -0.415 -8.902 1.00 81.25 95 LEU A C 1
ATOM 718 O O . LEU A 1 95 ? 9.043 -1.106 -9.903 1.00 81.25 95 LEU A O 1
ATOM 722 N N . LYS A 1 96 ? 9.833 0.238 -8.286 1.00 79.94 96 LYS A N 1
ATOM 723 C CA . LYS A 1 96 ? 11.208 0.278 -8.797 1.00 79.94 96 LYS A CA 1
ATOM 724 C C . LYS A 1 96 ? 11.903 -1.073 -8.646 1.00 79.94 96 LYS A C 1
ATOM 726 O O . LYS A 1 96 ? 12.628 -1.476 -9.553 1.00 79.94 96 LYS A O 1
ATOM 731 N N . ASP A 1 97 ? 11.598 -1.816 -7.584 1.00 71.38 97 ASP A N 1
ATOM 732 C CA . ASP A 1 97 ? 12.048 -3.200 -7.385 1.00 71.38 97 ASP A CA 1
ATOM 733 C C . ASP A 1 97 ? 11.549 -4.106 -8.513 1.00 71.38 97 ASP A C 1
ATOM 735 O O . ASP A 1 97 ? 12.277 -4.977 -8.990 1.00 71.38 97 ASP A O 1
ATOM 739 N N . ALA A 1 98 ? 10.333 -3.848 -9.000 1.00 67.56 98 ALA A N 1
ATOM 740 C CA . ALA A 1 98 ? 9.754 -4.522 -10.151 1.00 67.56 98 ALA A CA 1
ATOM 741 C C . ALA A 1 98 ? 10.248 -3.979 -11.507 1.00 67.56 98 ALA A C 1
ATOM 743 O O . ALA A 1 98 ? 9.837 -4.514 -12.538 1.00 67.56 98 ALA A O 1
ATOM 744 N N . GLY A 1 99 ? 11.115 -2.961 -11.549 1.00 74.75 99 GLY A N 1
ATOM 745 C CA . GLY A 1 99 ? 11.605 -2.331 -12.783 1.00 74.75 99 GLY A CA 1
ATOM 746 C C . GLY A 1 99 ? 10.590 -1.402 -13.467 1.00 74.75 99 GLY A C 1
ATOM 747 O O . GLY A 1 99 ? 10.756 -1.059 -14.643 1.00 74.75 99 GLY A O 1
ATOM 748 N N . VAL A 1 100 ? 9.534 -1.002 -12.757 1.00 79.94 100 VAL A N 1
ATOM 749 C CA . VAL A 1 100 ? 8.556 -0.007 -13.215 1.00 79.94 100 VAL A CA 1
ATOM 750 C C . VAL A 1 100 ? 9.153 1.382 -13.012 1.00 79.94 100 VAL A C 1
ATOM 752 O O . VAL A 1 100 ? 9.582 1.725 -11.909 1.00 79.94 100 VAL A O 1
ATOM 755 N N . ASP A 1 101 ? 9.196 2.180 -14.081 1.00 81.19 101 ASP A N 1
ATOM 756 C CA . ASP A 1 101 ? 9.446 3.613 -13.933 1.00 81.19 101 ASP A CA 1
ATOM 757 C C . ASP A 1 101 ? 8.138 4.298 -13.547 1.00 81.19 101 ASP A C 1
ATOM 759 O O . ASP A 1 101 ? 7.094 4.031 -14.141 1.00 81.19 101 ASP A O 1
ATOM 763 N N . SER A 1 102 ? 8.173 5.136 -12.518 1.00 84.81 102 SER A N 1
ATOM 764 C CA . SER A 1 102 ? 6.963 5.738 -11.966 1.00 84.81 102 SER A CA 1
ATOM 765 C C . SER A 1 102 ? 7.259 7.103 -11.350 1.00 84.81 102 SER A C 1
ATOM 767 O O . SER A 1 102 ? 8.253 7.228 -10.621 1.00 84.81 102 SER A O 1
ATOM 769 N N . PRO A 1 103 ? 6.380 8.102 -11.539 1.00 92.62 103 PRO A N 1
ATOM 770 C CA . PRO A 1 103 ? 6.520 9.405 -10.901 1.00 92.62 103 PRO A CA 1
ATOM 771 C C . PRO A 1 103 ? 6.316 9.283 -9.384 1.00 92.62 103 PRO A C 1
ATOM 773 O O . PRO A 1 103 ? 5.190 9.155 -8.910 1.00 92.62 103 PRO A O 1
ATOM 776 N N . THR A 1 104 ? 7.411 9.329 -8.617 1.00 92.56 104 THR A N 1
ATOM 777 C CA . THR A 1 104 ? 7.415 9.114 -7.156 1.00 92.56 104 THR A CA 1
ATOM 778 C C . THR A 1 104 ? 6.375 9.972 -6.423 1.00 92.56 104 THR A C 1
ATOM 780 O O . THR A 1 104 ? 5.632 9.440 -5.602 1.00 92.56 104 THR A O 1
ATOM 783 N N . ALA A 1 105 ? 6.320 11.281 -6.707 1.00 95.31 105 ALA A N 1
ATOM 784 C CA . ALA A 1 105 ? 5.408 12.201 -6.024 1.00 95.31 105 ALA A CA 1
ATOM 785 C C . ALA A 1 105 ? 3.942 11.842 -6.296 1.00 95.31 105 ALA A C 1
ATOM 787 O O . ALA A 1 105 ? 3.177 11.661 -5.357 1.00 95.31 105 ALA A O 1
ATOM 788 N N . LEU A 1 106 ? 3.576 11.642 -7.566 1.00 96.38 106 LEU A N 1
ATOM 789 C CA . LEU A 1 106 ? 2.208 11.293 -7.955 1.00 96.38 106 LEU A CA 1
ATOM 790 C C . LEU A 1 106 ? 1.780 9.926 -7.399 1.00 96.38 106 LEU A C 1
ATOM 792 O O . LEU A 1 106 ? 0.652 9.767 -6.950 1.00 96.38 106 LEU A O 1
ATOM 796 N N . VAL A 1 107 ? 2.686 8.942 -7.365 1.00 96.56 107 VAL A N 1
ATOM 797 C CA . VAL A 1 107 ? 2.414 7.650 -6.714 1.00 96.56 107 VAL A CA 1
ATOM 798 C C . VAL A 1 107 ? 2.115 7.843 -5.227 1.00 96.56 107 VAL A C 1
ATOM 800 O O . VAL A 1 107 ? 1.117 7.318 -4.740 1.00 96.56 107 VAL A O 1
ATOM 803 N N . ALA A 1 108 ? 2.952 8.592 -4.503 1.00 97.06 108 ALA A N 1
ATOM 804 C CA . ALA A 1 108 ? 2.739 8.849 -3.080 1.00 97.06 108 ALA A CA 1
ATOM 805 C C . ALA A 1 108 ? 1.433 9.621 -2.825 1.00 97.06 108 ALA A C 1
ATOM 807 O O . ALA A 1 108 ? 0.687 9.277 -1.908 1.00 97.06 108 ALA A O 1
ATOM 808 N N . GLU A 1 109 ? 1.132 10.610 -3.667 1.00 97.94 109 GLU A N 1
ATOM 809 C CA . GLU A 1 109 ? -0.114 11.377 -3.645 1.00 97.94 109 GLU A CA 1
ATOM 810 C C . GLU A 1 109 ? -1.332 10.458 -3.811 1.00 97.94 109 GLU A C 1
ATOM 812 O O . GLU A 1 109 ? -2.199 10.408 -2.935 1.00 97.94 109 GLU A O 1
ATOM 817 N N . ASN A 1 110 ? -1.350 9.641 -4.867 1.00 98.19 110 ASN A N 1
ATOM 818 C CA . ASN A 1 110 ? -2.437 8.705 -5.151 1.00 98.19 110 ASN A CA 1
ATOM 819 C C . ASN A 1 110 ? -2.623 7.666 -4.039 1.00 98.19 110 ASN A C 1
ATOM 821 O O . ASN A 1 110 ? -3.762 7.354 -3.682 1.00 98.19 110 ASN A O 1
ATOM 825 N N . VAL A 1 111 ? -1.536 7.182 -3.424 1.00 98.19 111 VAL A N 1
ATOM 826 C CA . VAL A 1 111 ? -1.621 6.273 -2.270 1.00 98.19 111 VAL A CA 1
ATOM 827 C C . VAL A 1 111 ? -2.329 6.938 -1.086 1.00 98.19 111 VAL A C 1
ATOM 829 O O . VAL A 1 111 ? -3.210 6.331 -0.472 1.00 98.19 111 VAL A O 1
ATOM 832 N N . VAL A 1 112 ? -1.983 8.188 -0.762 1.00 98.12 112 VAL A N 1
ATOM 833 C CA . VAL A 1 112 ? -2.646 8.926 0.325 1.00 98.12 112 VAL A CA 1
ATOM 834 C C . VAL A 1 112 ? -4.121 9.150 0.000 1.00 98.12 112 VAL A C 1
ATOM 836 O O . VAL A 1 112 ? -4.975 8.864 0.840 1.00 98.12 112 VAL A O 1
ATOM 839 N N . LEU A 1 113 ? -4.436 9.602 -1.215 1.00 98.44 113 LEU A N 1
ATOM 840 C CA . LEU A 1 113 ? -5.814 9.852 -1.640 1.00 98.44 113 LEU A CA 1
ATOM 841 C C . LEU A 1 113 ? -6.676 8.585 -1.566 1.00 98.44 113 LEU A C 1
ATOM 843 O O . LEU A 1 113 ? -7.774 8.631 -1.013 1.00 98.44 113 LEU A O 1
ATOM 847 N N . GLY A 1 114 ? -6.170 7.450 -2.057 1.00 98.44 114 GLY A N 1
ATOM 848 C CA . GLY A 1 114 ? -6.872 6.166 -2.003 1.00 98.44 114 GLY A CA 1
ATOM 849 C C . GLY A 1 114 ? -7.118 5.682 -0.573 1.00 98.44 114 GLY A C 1
ATOM 850 O O . GLY A 1 114 ? -8.223 5.254 -0.236 1.00 98.44 114 GLY A O 1
ATOM 851 N N . CYS A 1 115 ? -6.118 5.819 0.304 1.00 98.50 115 CYS A N 1
ATOM 852 C CA . CYS A 1 115 ? -6.268 5.481 1.718 1.00 98.50 115 CYS A CA 1
ATOM 853 C C . CYS A 1 115 ? -7.325 6.350 2.413 1.00 98.50 115 CYS A C 1
ATOM 855 O O . CYS A 1 115 ? -8.161 5.836 3.155 1.00 98.50 115 CYS A O 1
ATOM 857 N N . ILE A 1 116 ? -7.293 7.667 2.201 1.00 97.94 116 ILE A N 1
ATOM 858 C CA . ILE A 1 116 ? -8.222 8.584 2.870 1.00 97.94 116 ILE A CA 1
ATOM 859 C C . ILE A 1 116 ? -9.655 8.393 2.367 1.00 97.94 116 ILE A C 1
ATOM 861 O O . ILE A 1 116 ? -10.580 8.431 3.177 1.00 97.94 116 ILE A O 1
ATOM 865 N N . ASP A 1 117 ? -9.849 8.136 1.075 1.00 98.06 117 ASP A N 1
ATOM 866 C CA . ASP A 1 117 ? -11.163 7.843 0.495 1.00 98.06 117 ASP A CA 1
ATOM 867 C C . ASP A 1 117 ? -11.813 6.593 1.125 1.00 98.06 117 ASP A C 1
ATOM 869 O O . ASP A 1 117 ? -12.930 6.648 1.656 1.00 98.06 117 ASP A O 1
ATOM 873 N N . ALA A 1 118 ? -11.067 5.485 1.189 1.00 98.31 118 ALA A N 1
ATOM 874 C CA . ALA A 1 118 ? -11.515 4.258 1.846 1.00 98.31 118 ALA A CA 1
ATOM 875 C C . ALA A 1 118 ? -11.786 4.461 3.349 1.00 98.31 118 ALA A C 1
ATOM 877 O O . ALA A 1 118 ? -12.796 3.985 3.875 1.00 98.31 118 ALA A O 1
ATOM 878 N N . PHE A 1 119 ? -10.921 5.203 4.047 1.00 98.31 119 PHE A N 1
ATOM 879 C CA . PHE A 1 119 ? -11.095 5.501 5.470 1.00 98.31 119 PHE A CA 1
ATOM 880 C C . PHE A 1 119 ? -12.343 6.353 5.740 1.00 98.31 119 PHE A C 1
ATOM 882 O O . PHE A 1 119 ? -13.116 6.045 6.650 1.00 98.31 119 PHE A O 1
ATOM 889 N N . ARG A 1 120 ? -12.572 7.412 4.949 1.00 97.38 120 ARG A N 1
ATOM 890 C CA . ARG A 1 120 ? -13.767 8.271 5.054 1.00 97.38 120 ARG A CA 1
ATOM 891 C C . ARG A 1 120 ? -15.042 7.461 4.819 1.00 97.38 120 ARG A C 1
ATOM 893 O O . ARG A 1 120 ? -15.998 7.617 5.576 1.00 97.38 120 ARG A O 1
ATOM 900 N N . THR A 1 121 ? -15.020 6.553 3.844 1.00 97.88 121 THR A N 1
ATOM 901 C CA . THR A 1 121 ? -16.129 5.626 3.577 1.00 97.88 121 THR A CA 1
ATOM 902 C C . THR A 1 121 ? -16.417 4.727 4.783 1.00 97.88 121 THR A C 1
ATOM 904 O O . THR A 1 121 ? -17.561 4.658 5.230 1.00 97.88 121 THR A O 1
ATOM 907 N N . GLN A 1 122 ? -15.393 4.093 5.368 1.00 97.81 122 GLN A N 1
ATOM 908 C CA . GLN A 1 122 ? -15.553 3.261 6.569 1.00 97.81 122 GLN A CA 1
ATOM 909 C C . GLN A 1 122 ? -16.119 4.057 7.747 1.00 97.81 122 GLN A C 1
ATOM 911 O O . GLN A 1 122 ? -17.028 3.593 8.431 1.00 97.81 122 GLN A O 1
ATOM 916 N N . LYS A 1 123 ? -15.593 5.263 7.983 1.00 97.88 123 LYS A N 1
ATOM 917 C CA . LYS A 1 123 ? -16.066 6.140 9.056 1.00 97.88 123 LYS A CA 1
ATOM 918 C C . LYS A 1 123 ? -17.550 6.470 8.883 1.00 97.88 123 LYS A C 1
ATOM 920 O O . LYS A 1 123 ? -18.318 6.314 9.828 1.00 97.88 123 LYS A O 1
ATOM 925 N N . TRP A 1 124 ? -17.959 6.860 7.675 1.00 98.12 124 TRP A N 1
ATOM 926 C CA . TRP A 1 124 ? -19.358 7.155 7.367 1.00 98.12 124 TRP A CA 1
ATOM 927 C C . TRP A 1 124 ? -20.264 5.930 7.570 1.00 98.12 124 TRP A C 1
ATOM 929 O O . TRP A 1 124 ? -21.325 6.047 8.180 1.00 98.12 124 TRP A O 1
ATOM 939 N N . LEU A 1 125 ? -19.839 4.737 7.135 1.00 98.00 125 LEU A N 1
ATOM 940 C CA . LEU A 1 125 ? -20.577 3.490 7.387 1.00 98.00 125 LEU A CA 1
ATOM 941 C C . LEU A 1 125 ? -20.707 3.196 8.888 1.00 98.00 125 LEU A C 1
ATOM 943 O O . LEU A 1 125 ? -21.791 2.835 9.351 1.00 98.00 125 LEU A O 1
ATOM 947 N N . GLY A 1 126 ? -19.636 3.412 9.655 1.00 97.25 126 GL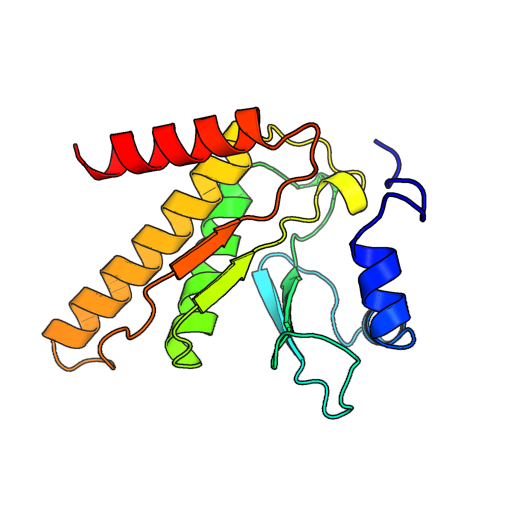Y A N 1
ATOM 948 C CA . 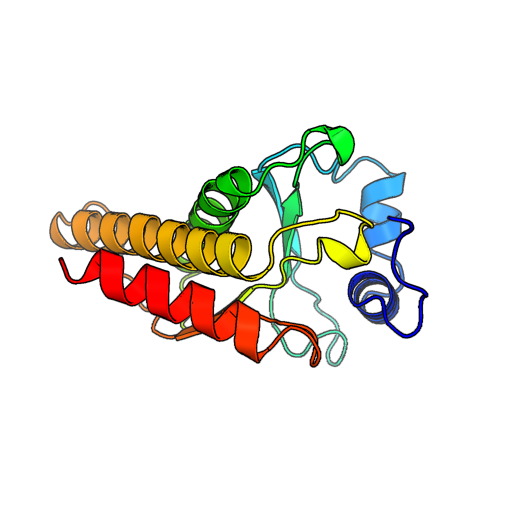GLY A 1 126 ? -19.647 3.297 11.111 1.00 97.25 126 GLY A CA 1
ATOM 949 C C . GLY A 1 126 ? -20.630 4.262 11.776 1.00 97.25 126 GLY A C 1
ATOM 950 O O . GLY A 1 126 ? -21.349 3.877 12.694 1.00 97.25 126 GLY A O 1
ATOM 951 N N . GLU A 1 127 ? -20.718 5.509 11.303 1.00 97.81 127 GLU A N 1
ATOM 952 C CA . GLU A 1 127 ? -21.685 6.508 11.795 1.00 97.81 127 GLU A CA 1
ATOM 953 C C . GLU A 1 127 ? -23.141 6.114 11.493 1.00 97.81 127 GLU A C 1
ATOM 955 O O . GLU A 1 127 ? -24.064 6.539 12.189 1.00 97.81 127 GLU A O 1
ATOM 960 N N . LYS A 1 128 ? -23.359 5.279 10.472 1.00 98.12 128 LYS A N 1
ATOM 961 C CA . LYS A 1 128 ? -24.667 4.710 10.122 1.00 98.12 128 LYS A CA 1
ATOM 962 C C . LYS A 1 128 ? -24.959 3.369 10.797 1.00 98.12 128 LYS A C 1
ATOM 964 O O . LYS A 1 128 ? -26.005 2.792 10.515 1.00 98.12 128 LYS A O 1
ATOM 969 N N . ASN A 1 129 ? -24.082 2.885 11.681 1.00 97.12 129 ASN A N 1
ATOM 970 C CA . ASN A 1 129 ? -24.152 1.541 12.268 1.00 97.12 129 ASN A CA 1
ATOM 971 C C . ASN A 1 129 ? -24.205 0.422 11.207 1.00 97.12 129 ASN A C 1
ATOM 973 O O . ASN A 1 129 ? -24.816 -0.621 11.429 1.00 97.12 129 ASN A O 1
ATOM 977 N N . MET A 1 130 ? -23.586 0.653 10.046 1.00 97.56 130 MET A N 1
ATOM 978 C CA . MET A 1 130 ? -23.512 -0.309 8.939 1.00 97.56 130 MET A CA 1
ATOM 979 C C . MET A 1 130 ? -22.162 -1.031 8.876 1.00 97.56 130 MET A C 1
ATOM 981 O O . MET A 1 130 ? -22.007 -1.968 8.099 1.00 97.56 130 MET A O 1
ATOM 985 N N . ASP A 1 131 ? -21.190 -0.604 9.683 1.00 95.69 131 ASP A N 1
ATOM 986 C CA . ASP A 1 131 ? -19.902 -1.270 9.865 1.00 95.69 131 ASP A CA 1
ATOM 987 C C . ASP A 1 131 ? -19.259 -0.839 11.204 1.00 95.69 131 ASP A C 1
ATOM 989 O O . ASP A 1 131 ? -19.816 -0.025 11.944 1.00 95.69 131 ASP A O 1
ATOM 993 N N . GLN A 1 132 ? -18.088 -1.382 11.535 1.00 92.19 132 GLN A N 1
ATOM 994 C CA . GLN A 1 132 ? -17.278 -0.982 12.681 1.00 92.19 132 GLN A CA 1
ATOM 995 C C . GLN A 1 132 ? -16.625 0.386 12.455 1.00 92.19 132 GLN A C 1
ATOM 997 O O . GLN A 1 132 ? -16.154 0.704 11.358 1.00 92.19 132 GLN A O 1
ATOM 1002 N N . GLN A 1 133 ? -16.527 1.171 13.530 1.00 95.44 133 GLN A N 1
ATOM 1003 C CA . GLN A 1 133 ? -15.751 2.410 13.533 1.00 95.44 133 GLN A CA 1
ATOM 1004 C C . GLN A 1 133 ? -14.256 2.102 13.331 1.00 95.44 133 GLN A C 1
ATOM 1006 O O . GLN A 1 133 ? -13.728 1.188 13.975 1.00 95.44 133 GLN A O 1
ATOM 1011 N N . PRO A 1 134 ? -13.546 2.847 12.466 1.00 96.00 134 PRO A N 1
ATOM 1012 C CA . PRO A 1 134 ? -12.137 2.595 12.210 1.00 96.00 134 PRO A CA 1
ATOM 1013 C C . PRO A 1 134 ? -11.284 2.921 13.446 1.00 96.00 134 PRO A C 1
ATOM 1015 O O . PRO A 1 134 ? -11.400 3.993 14.035 1.00 96.00 134 PRO A O 1
ATOM 1018 N N . VAL A 1 135 ? -10.380 2.008 13.815 1.00 97.38 135 VAL A N 1
ATOM 1019 C CA . VAL A 1 135 ? -9.397 2.203 14.906 1.00 97.38 135 VAL A CA 1
ATOM 1020 C C . VAL A 1 135 ? -8.001 2.588 14.403 1.00 97.38 135 VAL A C 1
ATOM 1022 O O . VAL A 1 135 ? -7.095 2.832 15.204 1.00 97.38 135 VAL A O 1
ATOM 1025 N N . LEU A 1 136 ? -7.820 2.610 13.081 1.00 98.06 136 LEU A N 1
ATOM 1026 C CA . LEU A 1 136 ? -6.570 2.954 12.418 1.00 98.06 136 LEU A CA 1
ATOM 1027 C C . LEU A 1 136 ? -6.248 4.439 12.603 1.00 98.06 136 LEU A C 1
ATOM 1029 O O . LEU A 1 136 ? -7.099 5.293 12.371 1.00 98.06 136 LEU A O 1
ATOM 1033 N N . ASN A 1 137 ? -5.012 4.746 12.993 1.00 96.69 137 ASN A N 1
ATOM 1034 C CA . ASN A 1 137 ? -4.570 6.115 13.266 1.00 96.69 137 ASN A CA 1
ATOM 1035 C C . ASN A 1 137 ? -3.204 6.474 12.664 1.00 96.69 137 ASN A C 1
ATOM 1037 O O . ASN A 1 137 ? -2.786 7.627 12.767 1.00 96.69 137 ASN A O 1
ATOM 1041 N N . LYS A 1 138 ? -2.510 5.523 12.028 1.00 97.81 138 LYS A N 1
ATOM 1042 C CA . LYS A 1 138 ? -1.208 5.770 11.404 1.00 97.81 138 LYS A CA 1
ATOM 1043 C C . LYS A 1 138 ? -1.027 4.925 10.147 1.00 97.81 138 LYS A C 1
ATOM 1045 O O . LYS A 1 138 ? -1.269 3.722 10.153 1.00 97.81 138 LYS A O 1
ATOM 1050 N N . ILE A 1 139 ? -0.529 5.558 9.093 1.00 97.25 139 ILE A N 1
ATOM 1051 C CA . ILE A 1 139 ? -0.045 4.896 7.882 1.00 97.25 139 ILE A CA 1
ATOM 1052 C C . ILE A 1 139 ? 1.402 5.339 7.686 1.00 97.25 139 ILE A C 1
ATOM 1054 O O . ILE A 1 139 ? 1.715 6.518 7.851 1.00 97.25 139 ILE A O 1
ATOM 1058 N N . THR A 1 140 ? 2.289 4.412 7.346 1.00 96.69 140 THR A N 1
ATOM 1059 C CA . THR A 1 140 ? 3.677 4.728 6.994 1.00 96.69 140 THR A CA 1
ATOM 1060 C C . THR A 1 140 ? 3.920 4.381 5.532 1.00 96.69 140 THR A C 1
ATOM 1062 O O . THR A 1 140 ? 3.868 3.214 5.164 1.00 96.69 140 THR A O 1
ATOM 1065 N N . LEU A 1 141 ? 4.190 5.378 4.691 1.00 95.19 141 LEU A N 1
ATOM 1066 C CA . LEU A 1 141 ? 4.583 5.151 3.299 1.00 95.19 141 LEU A CA 1
ATOM 1067 C C . LEU A 1 141 ? 6.097 4.949 3.246 1.00 95.19 141 LEU A C 1
ATOM 1069 O O . LEU A 1 141 ? 6.853 5.796 3.723 1.00 95.19 141 LEU A O 1
ATOM 1073 N N . LEU A 1 142 ? 6.535 3.825 2.686 1.00 91.56 142 LEU A N 1
ATOM 1074 C CA . LEU A 1 142 ? 7.953 3.536 2.513 1.00 91.56 142 LEU A CA 1
ATOM 1075 C C . LEU A 1 142 ? 8.461 4.178 1.222 1.00 91.56 142 LEU A C 1
ATOM 1077 O O . LEU A 1 142 ? 7.871 4.021 0.152 1.00 91.56 142 LEU A O 1
ATOM 1081 N N . ALA A 1 143 ? 9.588 4.872 1.330 1.00 87.56 143 ALA A N 1
ATOM 1082 C CA . ALA A 1 143 ? 10.315 5.433 0.205 1.00 87.56 143 ALA A CA 1
ATOM 1083 C C . ALA A 1 143 ? 11.802 5.121 0.370 1.00 87.56 143 ALA A C 1
ATOM 1085 O O . ALA A 1 143 ? 12.351 5.216 1.470 1.00 87.56 143 ALA A O 1
ATOM 1086 N N . GLY A 1 144 ? 12.459 4.761 -0.734 1.00 83.56 144 GLY A N 1
ATOM 1087 C CA . GLY A 1 144 ? 13.915 4.652 -0.751 1.00 83.56 144 GLY A CA 1
ATOM 1088 C C . GLY A 1 144 ? 14.557 6.006 -0.402 1.00 83.56 144 GLY A C 1
ATOM 1089 O O . GLY A 1 144 ? 13.973 7.038 -0.739 1.00 83.56 144 GLY A O 1
ATOM 1090 N N . PRO A 1 145 ? 15.757 6.042 0.211 1.00 85.56 145 PRO A N 1
ATOM 1091 C CA . PRO A 1 145 ? 16.371 7.287 0.689 1.00 85.56 145 PRO A CA 1
ATOM 1092 C C . PRO A 1 145 ? 16.463 8.393 -0.372 1.00 85.56 145 PRO A C 1
ATOM 1094 O O . PRO A 1 145 ? 16.182 9.551 -0.084 1.00 85.56 145 PRO A O 1
ATOM 1097 N N . ALA A 1 146 ? 16.761 8.032 -1.625 1.00 86.94 146 ALA A N 1
ATOM 1098 C CA . ALA A 1 146 ? 16.838 8.971 -2.749 1.00 86.94 146 ALA A CA 1
ATOM 1099 C C . ALA A 1 146 ? 15.485 9.591 -3.158 1.00 86.94 146 ALA A C 1
ATOM 1101 O O . ALA A 1 146 ? 15.448 10.549 -3.922 1.00 86.94 146 ALA A O 1
ATOM 1102 N N . PHE A 1 147 ? 14.372 9.030 -2.687 1.00 89.75 147 PHE A N 1
ATOM 1103 C CA . PHE A 1 147 ? 13.009 9.412 -3.053 1.00 89.75 147 PHE A CA 1
ATOM 1104 C C . PHE A 1 147 ? 12.211 9.964 -1.868 1.00 89.75 147 PHE A C 1
ATOM 1106 O O . PHE A 1 147 ? 11.036 10.278 -2.038 1.00 89.75 147 PHE A O 1
ATOM 1113 N N . PHE A 1 148 ? 12.832 10.076 -0.689 1.00 90.06 148 PHE A N 1
ATOM 1114 C CA . PHE A 1 148 ? 12.176 10.490 0.549 1.00 90.06 148 PHE A CA 1
ATOM 1115 C C . PHE A 1 148 ? 11.502 11.864 0.420 1.00 90.06 148 PHE A C 1
ATOM 1117 O O . PHE A 1 148 ? 10.299 11.974 0.645 1.00 90.06 148 PHE A O 1
ATOM 1124 N N . GLU A 1 149 ? 12.246 12.884 -0.021 1.00 95.25 149 GLU A N 1
ATOM 1125 C CA . GLU A 1 149 ? 11.713 14.247 -0.164 1.00 95.25 149 GLU A CA 1
ATOM 1126 C C . GLU A 1 149 ? 10.606 14.321 -1.223 1.00 95.25 149 GLU A C 1
ATOM 1128 O O . GLU A 1 149 ? 9.518 14.821 -0.950 1.00 95.25 149 GLU A O 1
ATOM 1133 N N . THR A 1 150 ? 10.824 13.729 -2.403 1.00 95.06 150 THR A N 1
ATOM 1134 C CA . THR A 1 150 ? 9.836 13.719 -3.496 1.00 95.06 150 THR A CA 1
ATOM 1135 C C . THR A 1 150 ? 8.553 12.966 -3.126 1.00 95.06 150 THR A C 1
ATOM 1137 O O . THR A 1 150 ? 7.457 13.375 -3.502 1.00 95.06 150 THR A O 1
ATOM 1140 N N . ALA A 1 151 ? 8.652 11.863 -2.379 1.00 94.81 151 ALA A N 1
ATOM 1141 C CA . ALA A 1 151 ? 7.472 11.188 -1.839 1.00 94.81 151 ALA A CA 1
ATOM 1142 C C . ALA A 1 151 ? 6.755 12.078 -0.810 1.00 94.81 151 ALA A C 1
ATOM 1144 O O . ALA A 1 151 ? 5.527 12.165 -0.815 1.00 94.81 151 ALA A O 1
ATOM 1145 N N . GLY A 1 152 ? 7.518 12.782 0.033 1.00 96.12 152 GLY A N 1
ATOM 1146 C CA . GLY A 1 152 ? 7.001 13.760 0.988 1.00 96.12 152 GLY A CA 1
ATOM 1147 C C . GLY A 1 152 ? 6.233 14.910 0.328 1.00 96.12 152 GLY A C 1
ATOM 1148 O O . GLY A 1 152 ? 5.196 15.319 0.847 1.00 96.12 152 GLY A O 1
ATOM 1149 N N . GLU A 1 153 ? 6.684 15.403 -0.827 1.00 97.31 153 GLU A N 1
ATOM 1150 C CA . GLU A 1 153 ? 5.952 16.391 -1.636 1.00 97.31 153 GLU A CA 1
ATOM 1151 C C . GLU A 1 153 ? 4.592 15.855 -2.098 1.00 97.31 153 GLU A C 1
ATOM 1153 O O . GLU A 1 153 ? 3.576 16.513 -1.885 1.00 97.31 153 GLU A O 1
ATOM 1158 N N . GLY A 1 154 ? 4.541 14.628 -2.627 1.00 97.1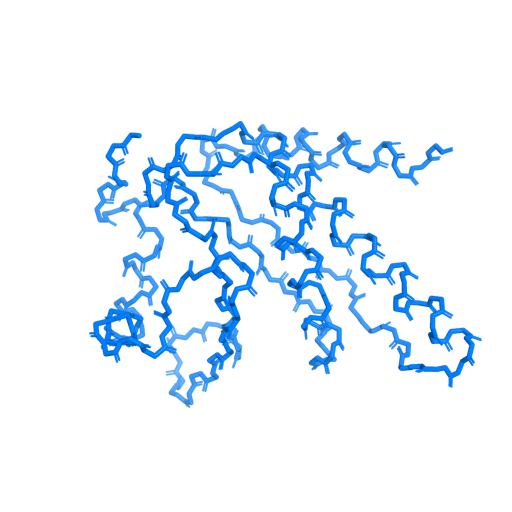2 154 GLY A N 1
ATOM 1159 C CA . GLY A 1 154 ? 3.281 13.983 -3.014 1.00 97.12 154 GLY A CA 1
ATOM 1160 C C . GLY A 1 154 ? 2.296 13.830 -1.850 1.00 97.12 154 GLY A C 1
ATOM 1161 O O . GLY A 1 154 ? 1.107 14.119 -1.982 1.00 97.12 154 GLY A O 1
ATOM 1162 N N . ILE A 1 155 ? 2.794 13.459 -0.665 1.00 96.94 155 ILE A N 1
ATOM 1163 C CA . ILE A 1 155 ? 1.973 13.401 0.556 1.00 96.94 155 ILE A CA 1
ATOM 1164 C C . ILE A 1 155 ? 1.419 14.793 0.908 1.00 96.94 155 ILE A C 1
ATOM 1166 O O . ILE A 1 155 ? 0.235 14.921 1.228 1.00 96.94 155 ILE A O 1
ATOM 1170 N N . LYS A 1 156 ? 2.246 15.847 0.841 1.00 97.50 156 LYS A N 1
ATOM 1171 C CA . LYS A 1 156 ? 1.818 17.233 1.114 1.00 97.50 156 LYS A CA 1
ATOM 1172 C C . LYS A 1 156 ? 0.758 17.715 0.120 1.00 97.50 156 LYS A C 1
ATOM 1174 O O . LYS A 1 156 ? -0.193 18.380 0.542 1.00 97.50 156 LYS A O 1
ATOM 1179 N N . ASN A 1 157 ? 0.888 17.360 -1.157 1.00 97.56 157 ASN A N 1
ATOM 1180 C CA . ASN A 1 157 ? -0.101 17.680 -2.189 1.00 97.56 157 ASN A CA 1
ATOM 1181 C C . ASN A 1 157 ? -1.445 17.013 -1.886 1.00 97.56 157 ASN A C 1
ATOM 1183 O O . ASN A 1 157 ? -2.464 17.702 -1.813 1.00 97.56 157 ASN A O 1
ATOM 1187 N N . ALA A 1 158 ? -1.435 15.706 -1.597 1.00 97.31 158 ALA A N 1
ATOM 1188 C CA . ALA A 1 158 ? -2.643 14.972 -1.231 1.00 97.31 158 ALA A CA 1
ATOM 1189 C C . ALA A 1 158 ? -3.339 15.612 -0.024 1.00 97.31 158 ALA A C 1
ATOM 1191 O O . ALA A 1 158 ? -4.528 15.917 -0.090 1.00 97.31 158 ALA A O 1
ATOM 1192 N N . ILE A 1 159 ? -2.604 15.881 1.062 1.00 95.88 159 ILE A N 1
ATOM 1193 C CA . ILE A 1 159 ? -3.165 16.506 2.270 1.00 95.88 159 ILE A CA 1
ATOM 1194 C C . ILE A 1 159 ? -3.769 17.878 1.954 1.00 95.88 159 ILE A C 1
ATOM 1196 O O . ILE A 1 159 ? -4.878 18.169 2.397 1.00 95.88 159 ILE A O 1
ATOM 1200 N N . SER A 1 160 ? -3.074 18.702 1.168 1.00 97.00 160 SER A N 1
ATOM 1201 C CA . SER A 1 160 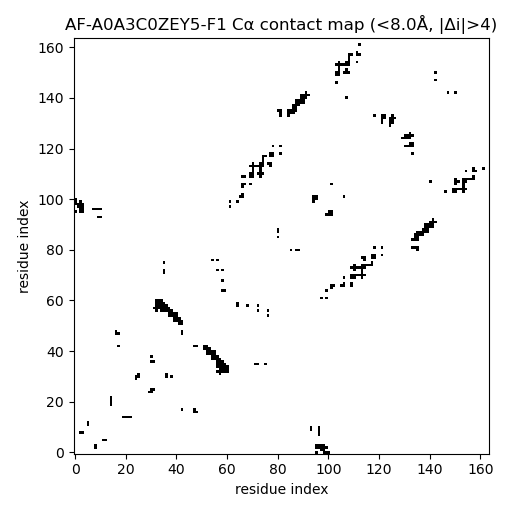? -3.580 20.017 0.755 1.00 97.00 160 SER A CA 1
ATOM 1202 C C . SER A 1 160 ? -4.890 19.899 -0.026 1.00 97.00 160 SER A C 1
ATOM 1204 O O . SER A 1 160 ? -5.831 20.637 0.248 1.00 97.00 160 SER A O 1
ATOM 1206 N N . SER A 1 161 ? -4.987 18.934 -0.946 1.00 95.44 161 SER A N 1
ATOM 1207 C CA . SER A 1 161 ? -6.199 18.711 -1.747 1.00 95.44 161 SER A CA 1
ATOM 1208 C C . SER A 1 161 ? -7.399 18.217 -0.929 1.00 95.44 161 SER A C 1
ATOM 1210 O O . SER A 1 161 ? -8.538 18.476 -1.297 1.00 95.44 161 SER A O 1
ATOM 1212 N N . LEU A 1 162 ? -7.154 17.524 0.189 1.00 92.38 162 LEU A N 1
ATOM 1213 C CA . LEU A 1 162 ? -8.188 16.934 1.045 1.00 92.38 162 LEU A CA 1
ATOM 1214 C C . LEU A 1 162 ? -8.815 17.923 2.037 1.00 92.38 162 LEU A C 1
ATOM 1216 O O . LEU A 1 162 ? -9.824 17.569 2.658 1.00 92.38 162 LEU A O 1
ATOM 1220 N N . ASN A 1 163 ? -8.181 19.086 2.219 1.00 80.75 163 ASN A N 1
ATOM 1221 C CA . ASN A 1 163 ? -8.594 20.164 3.121 1.00 80.75 163 ASN A CA 1
ATOM 1222 C C . ASN A 1 163 ? -9.373 21.287 2.413 1.00 80.75 163 ASN A C 1
ATOM 1224 O O . ASN A 1 163 ? -9.870 22.183 3.096 1.00 80.75 163 ASN A O 1
ATOM 1228 N N . ASN A 1 164 ? -9.451 21.244 1.082 1.00 53.09 164 ASN A N 1
ATOM 1229 C CA . ASN A 1 164 ? -10.289 22.126 0.269 1.00 53.09 164 ASN A CA 1
ATOM 1230 C C . ASN A 1 164 ? -11.689 21.528 0.096 1.00 53.09 164 ASN A C 1
ATOM 1232 O O . ASN A 1 164 ? -12.640 22.329 -0.030 1.00 53.09 164 ASN A O 1
#

Secondary structure (DSSP, 8-state):
-PPPPGGG-HHHHHHHHTTTHHHHHHHTTS----TT-EEEE---STTS-SSS-EEEE----GGG--TTHHHHHHHHHHHHHHHTT-SEEEE---TTTTT----HHHHHHHHHHHHHHHHHHHHHHHHTTSSPPP---EEEE---GGGHHHHHHHHHHHHHHHT-

Foldseek 3Di:
DPADDLVQQPVNVLCVLVVNVVVVCCVVVVDVLAAQDKDKDQDPDPPSDPDRIDIDGRRHDLVPDDLLSLLVNLLSVLLVCQVVLDQEDEDEPSCNNRVRDYQLLSNLLSNLNSNVVNLVVQCVCCVVVNHPHRNHDYYHYDDDPVCVVSSVNSNVVNVVVVVD

Nearest PDB structures (foldseek):
  8pz0-assembly1_A  TM=8.038E-01  e=5.199E-05  Pseudomonas aeruginosa PA14
  7y1s-assembly1_A  TM=7.641E-01  e=1.966E-04  Bacillus amyloliquefaciens
  3h8g-assembly1_D  TM=7.151E-01  e=8.561E-05  Pseudomonas putida
  1gyt-assembly2_I  TM=7.919E-01  e=6.296E-04  Escherichia coli K-12
  3kzw-assembly1_D  TM=7.349E-01  e=7.213E-03  Staphylococcus aureus subsp. aureus COL

Radius of gyration: 16.18 Å; Cα contacts (8 Å, |Δi|>4): 231; chains: 1; bounding box: 46×44×34 Å

Solvent-accessible surface area (backbone atoms only — not comparable to full-atom values): 9140 Å² total; per-residue (Å²): 93,75,50,44,58,69,97,72,14,64,66,54,55,52,22,58,50,52,74,42,46,60,57,48,36,45,75,71,58,78,47,81,37,45,63,71,40,74,50,80,45,62,74,84,62,85,83,51,56,95,59,72,58,46,78,48,70,17,71,38,55,78,92,75,60,56,56,69,55,35,18,57,49,23,23,51,53,38,49,52,40,54,76,68,64,38,47,61,54,75,48,74,76,62,44,50,43,69,15,43,81,71,63,55,25,58,34,36,16,26,30,48,48,16,29,51,53,38,48,53,50,42,40,53,34,22,77,67,72,73,47,69,68,71,67,56,79,49,77,42,78,60,61,59,83,95,39,40,67,50,28,49,50,13,40,51,51,34,55,56,65,74,76,110

pLDDT: mean 91.86, std 8.84, range [53.09, 98.69]

Mean predicted aligned error: 4.09 Å

Sequence (164 aa):
PPALPAALNGLVHLDEALHGTLTEIRKTGKFKGHALETILLAPSQKGTLASKKLLLIGLGKREDFHAELMKDVAHVAMREALRLGVKDFSFASDLKDAGVDSPTALVAENVVLGCIDAFRTQKWLGEKNMDQQPVLNKITLLAGPAFFETAGEGIKNAISSLNN